Protein AF-A0AAV4BF34-F1 (afdb_monomer_lite)

Secondary structure (DSSP, 8-state):
-------------------HHHHHHHHHHHHHHHHHHHHHHHHHHHHHHHHHHHHHHHHHHHHHHHHHHHHHHT--TTSS----TT-SS-TTTSS---SBBTTT-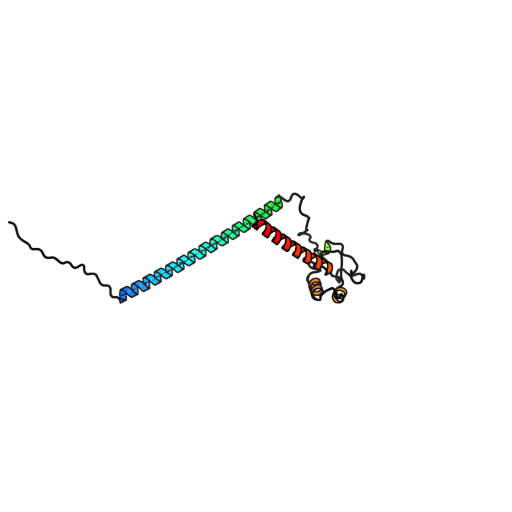-B--TTTEEE-SSSS-EEEHHHHHH-TTS-HHHHHHHHHHTTSTT----HHHHHHHHHHHHHHHHHHHHHHHHHTT-

Structure (mmCIF, N/CA/C/O backbone):
data_AF-A0AAV4BF34-F1
#
_entry.id   AF-A0AAV4BF34-F1
#
loop_
_atom_site.group_PDB
_atom_site.id
_atom_site.type_symbol
_atom_site.label_atom_id
_atom_site.label_alt_id
_atom_site.label_comp_id
_atom_site.label_asym_id
_atom_site.label_entity_id
_atom_site.label_seq_id
_atom_site.pdbx_PDB_ins_code
_atom_site.Cartn_x
_atom_site.Cartn_y
_atom_site.Cartn_z
_atom_site.occupancy
_atom_site.B_iso_or_equiv
_atom_site.auth_seq_id
_atom_site.auth_comp_id
_atom_site.auth_asym_id
_atom_site.auth_atom_id
_atom_site.pdbx_PDB_model_num
ATOM 1 N N . MET A 1 1 ? 48.142 18.855 -98.285 1.00 43.88 1 MET A N 1
ATOM 2 C CA . MET A 1 1 ? 48.743 18.228 -97.091 1.00 43.88 1 MET A CA 1
ATOM 3 C C . MET A 1 1 ? 47.613 17.621 -96.282 1.00 43.88 1 MET A C 1
ATOM 5 O O . MET A 1 1 ? 46.813 18.369 -95.745 1.00 43.88 1 MET A O 1
ATOM 9 N N . GLY A 1 2 ? 47.473 16.299 -96.291 1.00 42.91 2 GLY A N 1
ATOM 10 C CA . GLY A 1 2 ? 46.433 15.593 -95.542 1.00 42.91 2 GLY A CA 1
ATOM 11 C C . GLY A 1 2 ? 46.988 14.230 -95.175 1.00 42.91 2 GLY A C 1
ATOM 12 O O . GLY A 1 2 ? 47.035 13.346 -96.023 1.00 42.91 2 GLY A O 1
ATOM 13 N N . ASN A 1 3 ? 47.543 14.138 -93.969 1.00 43.41 3 ASN A N 1
ATOM 14 C CA . ASN A 1 3 ? 48.247 12.961 -93.483 1.00 43.41 3 ASN A CA 1
ATOM 15 C C . ASN A 1 3 ? 47.245 11.982 -92.857 1.00 43.41 3 ASN A C 1
ATOM 17 O O . ASN A 1 3 ? 46.348 12.402 -92.127 1.00 43.41 3 ASN A O 1
ATOM 21 N N . GLN A 1 4 ? 47.405 10.701 -93.174 1.00 47.62 4 GLN A N 1
ATOM 22 C CA . GLN A 1 4 ? 46.628 9.587 -92.637 1.00 47.62 4 GLN A CA 1
ATOM 23 C C . GLN A 1 4 ? 47.259 9.102 -91.325 1.00 47.62 4 GLN A C 1
ATOM 25 O O . GLN A 1 4 ? 48.469 8.901 -91.293 1.00 47.62 4 GLN A O 1
ATOM 30 N N . SER A 1 5 ? 46.432 8.843 -90.309 1.00 43.84 5 SER A N 1
ATOM 31 C CA . SER A 1 5 ? 46.721 7.947 -89.175 1.00 43.84 5 SER A CA 1
ATOM 32 C C . SER A 1 5 ? 45.362 7.445 -88.663 1.00 43.84 5 SER A C 1
ATOM 34 O O . SER A 1 5 ? 44.559 8.241 -88.191 1.00 43.84 5 SER A O 1
ATOM 36 N N . SER A 1 6 ? 44.922 6.244 -89.038 1.00 44.44 6 SER A N 1
ATOM 37 C CA . SER A 1 6 ? 45.184 4.965 -88.355 1.00 44.44 6 SER A CA 1
ATOM 38 C C . SER A 1 6 ? 44.542 4.888 -86.970 1.00 44.44 6 SER A C 1
ATOM 40 O O . SER A 1 6 ? 44.988 5.517 -86.017 1.00 44.44 6 SER A O 1
ATOM 42 N N . SER A 1 7 ? 43.476 4.096 -86.906 1.00 47.50 7 SER A N 1
ATOM 43 C CA . SER A 1 7 ? 42.792 3.636 -85.702 1.00 47.50 7 SER A CA 1
ATOM 44 C C . SER A 1 7 ? 43.622 2.577 -84.973 1.00 47.50 7 SER A C 1
ATOM 46 O O . SER A 1 7 ? 44.112 1.659 -85.624 1.00 47.50 7 SER A O 1
ATOM 48 N N . GLU A 1 8 ? 43.656 2.627 -83.641 1.00 50.81 8 GLU A N 1
ATOM 49 C CA . GLU A 1 8 ? 43.777 1.438 -82.789 1.00 50.81 8 GLU A CA 1
ATOM 50 C C . GLU A 1 8 ? 42.793 1.543 -81.607 1.00 50.81 8 GLU A C 1
ATOM 52 O O . GLU A 1 8 ? 42.600 2.639 -81.072 1.00 50.81 8 GLU A O 1
ATOM 57 N N . PRO A 1 9 ? 42.138 0.433 -81.218 1.00 56.12 9 PRO A N 1
ATOM 58 C CA . PRO A 1 9 ? 41.310 0.330 -80.026 1.00 56.12 9 PRO A CA 1
ATOM 59 C C . PRO A 1 9 ? 42.087 -0.328 -78.873 1.00 56.12 9 PRO A C 1
ATOM 61 O O . PRO A 1 9 ? 42.881 -1.236 -79.099 1.00 56.12 9 PRO A O 1
ATOM 64 N N . GLY A 1 10 ? 41.769 0.039 -77.632 1.00 48.50 10 GLY A N 1
ATOM 65 C CA . GLY A 1 10 ? 42.074 -0.802 -76.472 1.00 48.50 10 GLY A CA 1
ATOM 66 C C . GLY A 1 10 ? 42.832 -0.097 -75.360 1.00 48.50 10 GLY A C 1
ATOM 67 O O . GLY A 1 10 ? 44.031 -0.289 -75.202 1.00 48.50 10 GLY A O 1
ATOM 68 N N . GLU A 1 11 ? 42.101 0.625 -74.518 1.00 47.16 11 GLU A N 1
ATOM 69 C CA . GLU A 1 11 ? 42.473 0.731 -73.110 1.00 47.16 11 GLU A CA 1
ATOM 70 C C . GLU A 1 11 ? 41.457 -0.106 -72.335 1.00 47.16 11 GLU A C 1
ATOM 72 O O . GLU A 1 11 ? 40.326 0.307 -72.083 1.00 47.16 11 GLU A O 1
ATOM 77 N N . GLU A 1 12 ? 41.840 -1.351 -72.050 1.00 48.75 12 GLU A N 1
ATOM 78 C CA . GLU A 1 12 ? 41.162 -2.154 -71.044 1.00 48.75 12 GLU A CA 1
ATOM 79 C C . GLU A 1 12 ? 41.301 -1.426 -69.705 1.00 48.75 12 GLU A C 1
ATOM 81 O O . GLU A 1 12 ? 42.408 -1.251 -69.188 1.00 48.75 12 GLU A O 1
ATOM 86 N N . GLU A 1 13 ? 40.174 -0.991 -69.140 1.00 49.28 13 GLU A N 1
ATOM 87 C CA . GLU A 1 13 ? 40.094 -0.573 -67.748 1.00 49.28 13 GLU A CA 1
ATOM 88 C C . GLU A 1 13 ? 40.573 -1.737 -66.873 1.00 49.28 13 GLU A C 1
ATOM 90 O O . GLU A 1 13 ? 39.853 -2.705 -66.615 1.00 49.28 13 GLU A O 1
ATOM 95 N N . GLY A 1 14 ? 41.831 -1.659 -66.439 1.00 47.62 14 GLY A N 1
ATOM 96 C CA . GLY A 1 14 ? 42.427 -2.596 -65.504 1.00 47.62 14 GLY A CA 1
ATOM 97 C C . GLY A 1 14 ? 41.675 -2.533 -64.183 1.00 47.62 14 GLY A C 1
ATOM 98 O O . GLY A 1 14 ? 41.993 -1.727 -63.309 1.00 47.62 14 GLY A O 1
ATOM 99 N N . ALA A 1 15 ? 40.672 -3.393 -64.020 1.00 56.44 15 ALA A N 1
ATOM 100 C CA . ALA A 1 15 ? 40.061 -3.639 -62.730 1.00 56.44 15 ALA A CA 1
ATOM 101 C C . ALA A 1 15 ? 41.177 -4.106 -61.788 1.00 56.44 15 ALA A C 1
ATOM 103 O O . ALA A 1 15 ? 41.683 -5.221 -61.909 1.00 56.44 15 ALA A O 1
ATOM 104 N N . THR A 1 16 ? 41.602 -3.245 -60.864 1.00 62.22 16 THR A N 1
ATOM 105 C CA . THR A 1 16 ? 42.564 -3.601 -59.820 1.00 62.22 16 THR A CA 1
ATOM 106 C C . THR A 1 16 ? 41.906 -4.643 -58.920 1.00 62.22 16 THR A C 1
ATOM 108 O O . THR A 1 16 ? 41.202 -4.315 -57.962 1.00 62.22 16 THR A O 1
ATOM 111 N N . ILE A 1 17 ? 42.078 -5.922 -59.258 1.00 72.44 17 ILE A N 1
ATOM 112 C CA . ILE A 1 17 ? 41.516 -7.042 -58.506 1.00 72.44 17 ILE A CA 1
ATOM 113 C C . ILE A 1 17 ? 42.239 -7.080 -57.159 1.00 72.44 17 ILE A C 1
ATOM 115 O O . ILE A 1 17 ? 43.364 -7.569 -57.042 1.00 72.44 17 ILE A O 1
ATOM 119 N N . MET A 1 18 ? 41.597 -6.537 -56.123 1.00 76.81 18 MET A N 1
ATOM 120 C CA . MET A 1 18 ? 42.125 -6.622 -54.767 1.00 76.81 18 MET A CA 1
ATOM 121 C C . MET A 1 18 ? 42.278 -8.097 -54.368 1.00 76.81 18 MET A C 1
ATOM 123 O O . MET A 1 18 ? 41.363 -8.899 -54.590 1.00 76.81 18 MET A O 1
ATOM 127 N N . PRO A 1 19 ? 43.399 -8.483 -53.734 1.00 85.12 19 PRO A N 1
ATOM 128 C CA . PRO A 1 19 ? 43.588 -9.858 -53.314 1.00 85.12 19 PRO A CA 1
ATOM 129 C C . PRO A 1 19 ? 42.522 -10.228 -52.277 1.00 85.12 19 PRO A C 1
ATOM 131 O O . PRO A 1 19 ? 42.173 -9.438 -51.394 1.00 85.12 19 PRO A O 1
ATOM 134 N N . LYS A 1 20 ? 42.010 -11.460 -52.367 1.00 85.31 20 LYS A N 1
ATOM 135 C CA . LYS A 1 20 ? 40.922 -11.976 -51.512 1.00 85.31 20 LYS A CA 1
ATOM 136 C C . LYS A 1 20 ? 41.206 -11.797 -50.012 1.00 85.31 20 LYS A C 1
ATOM 138 O O . LYS A 1 20 ? 40.281 -11.579 -49.234 1.00 85.31 20 LYS A O 1
ATOM 143 N N . SER A 1 21 ? 42.479 -11.830 -49.615 1.00 84.62 21 SER A N 1
ATOM 144 C CA . SER A 1 21 ? 42.933 -11.578 -48.243 1.00 84.62 21 SER A CA 1
ATOM 145 C C . SER A 1 21 ? 42.701 -10.133 -47.786 1.00 84.62 21 SER A C 1
ATOM 147 O O . SER A 1 21 ? 42.277 -9.916 -46.652 1.00 84.62 21 SER A O 1
ATOM 149 N N . THR A 1 22 ? 42.913 -9.143 -48.655 1.00 86.88 22 THR A N 1
ATOM 150 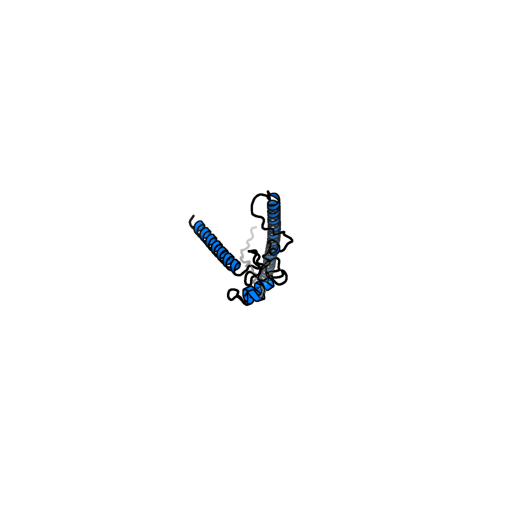C CA . THR A 1 22 ? 42.632 -7.728 -48.370 1.00 86.88 22 THR A CA 1
ATOM 151 C C . THR A 1 22 ? 41.131 -7.473 -48.291 1.00 86.88 22 THR A C 1
ATOM 153 O O . THR A 1 22 ? 40.674 -6.807 -47.365 1.00 86.88 22 THR A O 1
ATOM 156 N N . ILE A 1 23 ? 40.342 -8.091 -49.177 1.00 84.88 23 ILE A N 1
ATOM 157 C CA . ILE A 1 23 ? 38.872 -8.012 -49.132 1.00 84.88 23 ILE A CA 1
ATOM 158 C C . ILE A 1 23 ? 38.334 -8.603 -47.819 1.00 84.88 23 ILE A C 1
ATOM 160 O O . ILE A 1 23 ? 37.467 -8.010 -47.177 1.00 84.88 23 ILE A O 1
ATOM 164 N N . ALA A 1 24 ? 38.865 -9.750 -47.383 1.00 85.44 24 ALA A N 1
ATOM 165 C CA . ALA A 1 24 ? 38.478 -10.369 -46.117 1.00 85.44 24 ALA A CA 1
ATOM 166 C C . ALA A 1 24 ? 38.815 -9.476 -44.910 1.00 85.44 24 ALA A C 1
ATOM 168 O O . ALA A 1 24 ? 37.967 -9.288 -44.038 1.00 85.44 24 ALA A O 1
ATOM 169 N N . LYS A 1 25 ? 40.010 -8.868 -44.882 1.00 86.56 25 LYS A N 1
ATOM 170 C CA . LYS A 1 25 ? 40.416 -7.932 -43.819 1.00 86.56 25 LYS A CA 1
ATOM 171 C C . LYS A 1 25 ? 39.506 -6.704 -43.751 1.00 86.56 25 LYS A C 1
ATOM 173 O O . LYS A 1 25 ? 39.066 -6.348 -42.661 1.00 86.56 25 LYS A O 1
ATOM 178 N N . LEU A 1 26 ? 39.171 -6.108 -44.897 1.00 84.88 26 LEU A N 1
ATOM 179 C CA . LEU A 1 26 ? 38.254 -4.966 -44.958 1.00 84.88 26 LEU A CA 1
ATOM 180 C C . LEU A 1 26 ? 36.875 -5.328 -44.399 1.00 84.88 26 LEU A C 1
ATOM 182 O O . LEU A 1 26 ? 36.365 -4.609 -43.549 1.00 84.88 26 LEU A O 1
ATOM 186 N N . ARG A 1 27 ? 36.312 -6.484 -44.774 1.00 86.38 27 ARG A N 1
ATOM 187 C CA . ARG A 1 27 ? 35.018 -6.949 -44.237 1.00 86.38 27 ARG A CA 1
ATOM 188 C C . ARG A 1 27 ? 35.032 -7.117 -42.718 1.00 86.38 27 ARG A C 1
ATOM 190 O O . ARG A 1 27 ? 34.070 -6.734 -42.059 1.00 86.38 27 ARG A O 1
ATOM 197 N N . VAL A 1 28 ? 36.111 -7.672 -42.163 1.00 86.19 28 VAL A N 1
ATOM 198 C CA . VAL A 1 28 ? 36.268 -7.835 -40.708 1.00 86.19 28 VAL A CA 1
ATOM 199 C C . VAL A 1 28 ? 36.345 -6.474 -40.016 1.00 86.19 28 VAL A C 1
ATOM 201 O O . VAL A 1 28 ? 35.650 -6.263 -39.024 1.00 86.19 28 VAL A O 1
ATOM 204 N N . MET A 1 29 ? 37.124 -5.533 -40.558 1.00 83.38 29 MET A N 1
ATOM 205 C CA . MET A 1 29 ? 37.222 -4.176 -40.013 1.00 83.38 29 MET A CA 1
ATOM 206 C C . MET A 1 29 ? 35.885 -3.435 -40.078 1.00 83.38 29 MET A C 1
ATOM 208 O O . MET A 1 29 ? 35.471 -2.861 -39.077 1.00 83.38 29 MET A O 1
ATOM 212 N N . THR A 1 30 ? 35.176 -3.497 -41.209 1.00 86.31 30 THR A N 1
ATOM 213 C CA . THR A 1 30 ? 33.854 -2.872 -41.364 1.00 86.31 30 THR A CA 1
ATOM 214 C C . THR A 1 30 ? 32.818 -3.492 -40.431 1.00 86.31 30 THR A C 1
ATOM 216 O O . THR A 1 30 ? 32.006 -2.772 -39.858 1.00 86.31 30 THR A O 1
ATOM 219 N N . LYS A 1 31 ? 32.847 -4.815 -40.225 1.00 85.69 31 LYS A N 1
ATOM 220 C CA . LYS A 1 31 ? 31.960 -5.470 -39.256 1.00 85.69 31 LYS A CA 1
ATOM 221 C C . LYS A 1 31 ? 32.278 -5.030 -37.827 1.00 85.69 31 LYS A C 1
ATOM 223 O O . LYS A 1 31 ? 31.367 -4.732 -37.068 1.00 85.69 31 LYS A O 1
ATOM 228 N N . PHE A 1 32 ? 33.557 -4.943 -37.468 1.00 86.19 32 PHE A N 1
ATOM 229 C CA . PHE A 1 32 ? 33.964 -4.502 -36.136 1.00 86.19 32 PHE A CA 1
ATOM 230 C C . PHE A 1 32 ? 33.558 -3.048 -35.854 1.00 86.19 32 PHE A C 1
ATOM 232 O O . PHE A 1 32 ? 33.055 -2.754 -34.769 1.00 86.19 32 PHE A O 1
ATOM 239 N N . THR A 1 33 ? 33.727 -2.143 -36.824 1.00 87.81 33 THR A N 1
ATOM 240 C CA . THR A 1 33 ? 33.300 -0.742 -36.679 1.00 87.81 33 THR A CA 1
ATOM 241 C C . THR A 1 33 ? 31.781 -0.612 -36.638 1.00 87.81 33 THR A C 1
ATOM 243 O O . THR A 1 33 ? 31.263 0.160 -35.833 1.00 87.81 33 THR A O 1
ATOM 246 N N . HIS A 1 34 ? 31.061 -1.404 -37.434 1.00 91.94 34 HIS A N 1
ATOM 247 C CA . HIS A 1 34 ? 29.604 -1.485 -37.390 1.00 91.94 34 HIS A CA 1
ATOM 248 C C . HIS A 1 34 ? 29.091 -1.982 -36.029 1.00 91.94 34 HIS A C 1
ATOM 250 O O . HIS A 1 34 ? 28.267 -1.315 -35.410 1.00 91.94 34 HIS A O 1
ATOM 256 N N . ASP A 1 35 ? 29.626 -3.093 -35.516 1.00 90.88 35 ASP A N 1
ATOM 257 C CA . ASP A 1 35 ? 29.237 -3.660 -34.217 1.00 90.88 35 ASP A CA 1
ATOM 258 C C . ASP A 1 35 ? 29.626 -2.745 -33.046 1.00 90.88 35 ASP A C 1
ATOM 260 O O . ASP A 1 35 ? 28.977 -2.736 -31.999 1.00 90.88 35 ASP A O 1
ATOM 264 N N . HIS A 1 36 ? 30.713 -1.980 -33.169 1.00 93.06 36 HIS A N 1
ATOM 265 C CA . HIS A 1 36 ? 31.036 -0.949 -32.186 1.00 93.06 36 HIS A CA 1
ATOM 266 C C . HIS A 1 36 ? 29.999 0.178 -32.202 1.00 93.06 36 HIS A C 1
ATOM 268 O O . HIS A 1 36 ? 29.519 0.551 -31.135 1.00 93.06 36 HIS A O 1
ATOM 274 N N . ARG A 1 37 ? 29.617 0.663 -33.389 1.00 92.94 37 ARG A N 1
ATOM 275 C CA . ARG A 1 37 ? 28.606 1.714 -33.538 1.00 92.94 37 ARG A CA 1
ATOM 276 C C . ARG A 1 37 ? 27.255 1.285 -32.966 1.00 92.94 37 ARG A C 1
ATOM 278 O O . ARG A 1 37 ? 26.729 1.997 -32.126 1.00 92.94 37 ARG A O 1
ATOM 285 N N . LEU A 1 38 ? 26.775 0.085 -33.304 1.00 94.44 38 LEU A N 1
ATOM 286 C CA . LEU A 1 38 ? 25.516 -0.442 -32.762 1.00 94.44 38 LEU A CA 1
ATOM 287 C C . LEU A 1 38 ? 25.501 -0.471 -31.231 1.00 94.44 38 LEU A C 1
ATOM 289 O O . LEU A 1 38 ? 24.548 -0.017 -30.617 1.00 94.44 38 LEU A O 1
ATOM 293 N N . ARG A 1 39 ? 26.584 -0.932 -30.597 1.00 94.06 39 ARG A N 1
ATOM 294 C CA . ARG A 1 39 ? 26.674 -0.957 -29.127 1.00 94.06 39 ARG A CA 1
ATOM 295 C C . ARG A 1 39 ? 26.693 0.436 -28.499 1.00 94.06 39 ARG A C 1
ATOM 297 O O . ARG A 1 39 ? 26.280 0.594 -27.352 1.00 94.06 39 ARG A O 1
ATOM 304 N N . VAL A 1 40 ? 27.229 1.431 -29.205 1.00 95.12 40 VAL A N 1
ATOM 305 C CA . VAL A 1 40 ? 27.197 2.830 -28.761 1.00 95.12 40 VAL A CA 1
ATOM 306 C C . VAL A 1 40 ? 25.782 3.390 -28.897 1.00 95.12 40 VAL A C 1
ATOM 308 O O . VAL A 1 40 ? 25.313 4.022 -27.952 1.00 95.12 40 VAL A O 1
ATOM 311 N N . ASP A 1 41 ? 25.099 3.095 -30.003 1.00 95.50 41 ASP A N 1
ATOM 312 C CA . ASP A 1 41 ? 23.718 3.514 -30.259 1.00 95.50 41 ASP A CA 1
ATOM 313 C C . ASP A 1 41 ? 22.755 2.889 -29.231 1.00 95.50 41 ASP A C 1
ATOM 315 O O . ASP A 1 41 ? 22.054 3.615 -28.531 1.00 95.50 41 ASP A O 1
ATOM 319 N N . GLU A 1 42 ? 22.825 1.572 -29.007 1.00 96.25 42 GLU A N 1
ATOM 320 C CA . GLU A 1 42 ? 22.05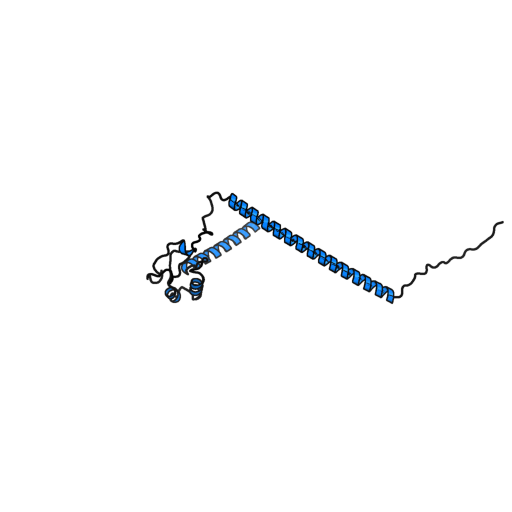0 0.863 -27.972 1.00 96.25 42 GLU A CA 1
ATOM 321 C C . GLU A 1 42 ? 22.284 1.458 -26.573 1.00 96.25 42 GLU A C 1
ATOM 323 O O . GLU A 1 42 ? 21.360 1.633 -25.776 1.00 96.25 42 GLU A O 1
ATOM 328 N N . ARG A 1 43 ? 23.536 1.806 -26.248 1.00 96.69 43 ARG A N 1
ATOM 329 C CA . ARG A 1 43 ? 23.861 2.448 -24.969 1.00 96.69 43 ARG A CA 1
ATOM 330 C C . ARG A 1 43 ? 23.263 3.856 -24.879 1.00 96.69 43 ARG A C 1
ATOM 332 O O . ARG A 1 43 ? 22.821 4.244 -23.797 1.00 96.69 43 ARG A O 1
ATOM 339 N N . ALA A 1 44 ? 23.260 4.617 -25.971 1.00 96.81 44 ALA A N 1
ATOM 340 C CA . ALA A 1 44 ? 22.650 5.941 -26.021 1.00 96.81 44 ALA A CA 1
ATOM 341 C C . ALA A 1 44 ? 21.126 5.861 -25.830 1.00 96.81 44 ALA A C 1
ATOM 343 O O . ALA A 1 44 ? 20.583 6.606 -25.012 1.00 96.81 44 ALA A O 1
ATOM 344 N N . GLU A 1 45 ? 20.465 4.902 -26.482 1.00 97.31 45 GLU A N 1
ATOM 345 C CA . GLU A 1 45 ? 19.031 4.630 -26.316 1.00 97.31 45 GLU A CA 1
ATOM 346 C C . GLU A 1 45 ? 18.685 4.268 -24.865 1.00 97.31 45 GLU A C 1
ATOM 348 O O . GLU A 1 45 ? 17.746 4.819 -24.286 1.00 97.31 45 GLU A O 1
ATOM 353 N N . LEU A 1 46 ? 19.485 3.409 -24.223 1.00 97.25 46 LEU A N 1
ATOM 354 C CA . LEU A 1 46 ? 19.290 3.059 -22.813 1.00 97.25 46 LEU A CA 1
ATOM 355 C C . LEU A 1 46 ? 19.431 4.273 -21.888 1.00 97.25 46 LEU A C 1
ATOM 357 O O . LEU A 1 46 ? 18.641 4.435 -20.954 1.00 97.25 46 LEU A O 1
ATOM 361 N N . TYR A 1 47 ? 20.416 5.142 -22.125 1.00 96.69 47 TYR A N 1
ATOM 362 C CA . TYR A 1 47 ? 20.562 6.362 -21.329 1.00 96.69 47 TYR A CA 1
ATOM 363 C C . TYR A 1 47 ? 19.400 7.331 -21.534 1.00 96.69 47 TYR A C 1
ATOM 365 O O . TYR A 1 47 ? 18.944 7.933 -20.556 1.00 96.69 47 TYR A O 1
ATOM 373 N N . GLN A 1 48 ? 18.891 7.444 -22.760 1.00 98.06 48 GLN A N 1
ATOM 374 C CA . GLN A 1 48 ? 17.708 8.242 -23.053 1.00 98.06 48 GLN A CA 1
ATOM 375 C C . GLN A 1 48 ? 16.474 7.695 -22.319 1.00 98.06 48 GLN A C 1
ATOM 377 O O . GLN A 1 48 ? 15.812 8.444 -21.601 1.00 98.06 48 GLN A O 1
ATOM 382 N N . ALA A 1 49 ? 16.237 6.382 -22.374 1.00 96.94 49 ALA A N 1
ATOM 383 C CA . ALA A 1 49 ? 15.137 5.738 -21.657 1.00 96.94 49 ALA A CA 1
ATOM 384 C C . ALA A 1 49 ? 15.228 5.946 -20.132 1.00 96.94 49 ALA A C 1
ATOM 386 O O . ALA A 1 49 ? 14.229 6.218 -19.464 1.00 96.94 49 ALA A O 1
ATOM 387 N N . ILE A 1 50 ? 16.432 5.879 -19.553 1.00 97.88 50 ILE A N 1
ATOM 388 C CA . ILE A 1 50 ? 16.642 6.159 -18.122 1.00 97.88 50 ILE A CA 1
ATOM 389 C C . ILE A 1 50 ? 16.323 7.624 -17.788 1.00 97.88 50 ILE A C 1
ATOM 391 O O . ILE A 1 50 ? 15.749 7.895 -16.728 1.00 97.88 50 ILE A O 1
ATOM 395 N N . ALA A 1 51 ? 16.704 8.570 -18.649 1.00 97.81 51 ALA A N 1
ATOM 396 C CA . ALA A 1 51 ? 16.399 9.985 -18.454 1.00 97.81 51 ALA A CA 1
ATOM 397 C C . ALA A 1 51 ? 14.882 10.237 -18.486 1.00 97.81 51 ALA A C 1
ATOM 399 O O . ALA A 1 51 ? 14.357 10.900 -17.589 1.00 97.81 51 ALA A O 1
ATOM 400 N N . GLU A 1 52 ? 14.174 9.630 -19.438 1.00 98.00 52 GLU A N 1
ATOM 401 C CA . GLU A 1 52 ? 12.713 9.701 -19.540 1.00 98.00 52 GLU A CA 1
ATOM 402 C C . GLU A 1 52 ? 12.016 9.094 -18.317 1.00 98.00 52 GLU A C 1
ATOM 404 O O . GLU A 1 52 ? 11.120 9.712 -17.745 1.00 98.00 52 GLU A O 1
ATOM 409 N N . LEU A 1 53 ? 12.455 7.925 -17.839 1.00 97.69 53 LEU A N 1
ATOM 410 C CA . LEU A 1 53 ? 11.887 7.305 -16.636 1.00 97.69 53 LEU A CA 1
ATOM 411 C C . LEU A 1 53 ? 12.090 8.162 -15.382 1.00 97.69 53 LEU A C 1
ATOM 413 O O . LEU A 1 53 ? 11.195 8.249 -14.537 1.00 97.69 53 LEU A O 1
ATOM 417 N N . LYS A 1 54 ? 13.253 8.811 -15.246 1.00 97.56 54 LYS A N 1
ATOM 418 C CA . LYS A 1 54 ? 13.512 9.739 -14.135 1.00 97.56 54 LYS A CA 1
ATOM 419 C C . LYS A 1 54 ? 12.585 10.949 -14.188 1.00 97.56 54 LYS A C 1
ATOM 421 O O . LYS A 1 54 ? 12.069 11.349 -13.145 1.00 97.56 54 LYS A O 1
ATOM 426 N N . GLU A 1 55 ? 12.361 11.493 -15.379 1.00 98.06 55 GLU A N 1
ATOM 427 C CA . GLU A 1 55 ? 11.456 12.620 -15.593 1.00 98.06 55 GLU A CA 1
ATOM 428 C C . GLU A 1 55 ? 9.993 12.229 -15.340 1.00 98.06 55 GLU A C 1
ATOM 430 O O . GLU A 1 55 ? 9.289 12.926 -14.615 1.00 98.06 55 GLU A O 1
ATOM 435 N N . ASN A 1 56 ? 9.552 11.064 -15.820 1.00 97.19 56 ASN A N 1
ATOM 436 C CA . ASN A 1 56 ? 8.213 10.539 -15.540 1.00 97.19 56 ASN A CA 1
ATOM 437 C C . ASN A 1 56 ? 7.987 10.330 -14.039 1.00 97.19 56 ASN A C 1
ATOM 439 O O . ASN A 1 56 ? 6.941 10.701 -13.510 1.00 97.19 56 ASN A O 1
ATOM 443 N N . ARG A 1 57 ? 8.985 9.791 -13.325 1.00 97.56 57 ARG A N 1
ATOM 444 C CA . ARG A 1 57 ? 8.926 9.658 -11.863 1.00 97.56 57 ARG A CA 1
ATOM 445 C C . ARG A 1 57 ? 8.806 11.018 -11.175 1.00 97.56 57 ARG A C 1
ATOM 447 O O . ARG A 1 57 ? 8.064 11.129 -10.203 1.00 97.56 57 ARG A O 1
ATOM 454 N N . ARG A 1 58 ? 9.536 12.033 -11.654 1.00 97.19 58 ARG A N 1
ATOM 455 C CA . ARG A 1 58 ? 9.459 13.402 -11.123 1.00 97.19 58 ARG A CA 1
ATOM 456 C C . ARG A 1 58 ? 8.053 13.975 -11.308 1.00 97.19 58 ARG A C 1
ATOM 458 O O . ARG A 1 58 ? 7.463 14.407 -10.326 1.00 97.19 58 ARG A O 1
ATOM 465 N N . ARG A 1 59 ? 7.492 13.880 -12.518 1.00 96.50 59 ARG A N 1
ATOM 466 C CA . ARG A 1 59 ? 6.127 14.342 -12.829 1.00 96.50 59 ARG A CA 1
ATOM 467 C C . ARG A 1 59 ? 5.070 13.657 -11.973 1.00 96.50 59 ARG A C 1
ATOM 469 O O . ARG A 1 59 ? 4.282 14.337 -11.339 1.00 96.50 59 ARG A O 1
ATOM 476 N N . LEU A 1 60 ? 5.122 12.329 -11.862 1.00 94.69 60 LEU A N 1
ATOM 477 C CA . LEU A 1 60 ? 4.206 11.577 -10.998 1.00 94.69 60 LEU A CA 1
ATOM 478 C C . LEU A 1 60 ? 4.295 12.015 -9.531 1.00 94.69 60 LEU A C 1
ATOM 480 O O . LEU A 1 60 ? 3.279 12.058 -8.845 1.00 94.69 60 LEU A O 1
ATOM 484 N N . SER A 1 61 ? 5.496 12.333 -9.039 1.00 95.88 61 SER A N 1
ATOM 485 C CA . SER A 1 61 ? 5.657 12.864 -7.682 1.00 95.88 61 SER A CA 1
ATOM 486 C C . SER A 1 61 ? 4.986 14.228 -7.535 1.00 95.88 61 SER A C 1
ATOM 488 O O . SER A 1 61 ? 4.276 14.450 -6.559 1.00 95.88 61 SER A O 1
ATOM 490 N N . GLU A 1 62 ? 5.184 15.118 -8.506 1.00 95.88 62 GLU A N 1
ATOM 491 C CA . GLU A 1 62 ? 4.587 16.457 -8.521 1.00 95.88 62 GLU A CA 1
ATOM 492 C C . GLU A 1 62 ? 3.059 16.394 -8.620 1.00 95.88 62 GLU A C 1
ATOM 494 O O . GLU A 1 62 ? 2.376 17.079 -7.862 1.00 95.88 62 GLU A O 1
ATOM 499 N N . ASP A 1 63 ? 2.520 15.514 -9.466 1.00 93.06 63 ASP A N 1
ATOM 500 C CA . ASP A 1 63 ? 1.080 15.283 -9.605 1.00 93.06 63 ASP A CA 1
ATOM 501 C C . ASP A 1 63 ? 0.470 14.748 -8.303 1.00 93.06 63 ASP A C 1
ATOM 503 O O . ASP A 1 63 ? -0.567 15.237 -7.852 1.00 93.06 63 ASP A O 1
ATOM 507 N N . LEU A 1 64 ? 1.127 13.781 -7.652 1.00 90.44 64 LEU A N 1
ATOM 508 C CA . LEU A 1 64 ? 0.676 13.248 -6.364 1.00 90.44 64 LEU A CA 1
ATOM 509 C C . LEU A 1 64 ? 0.701 14.313 -5.265 1.00 90.44 64 LEU A C 1
ATOM 511 O O . LEU A 1 64 ? -0.199 14.349 -4.423 1.00 90.44 64 LEU A O 1
ATOM 515 N N . ASP A 1 65 ? 1.722 15.166 -5.235 1.00 90.75 65 ASP A N 1
ATOM 516 C CA . ASP A 1 65 ? 1.816 16.232 -4.240 1.00 90.75 65 ASP A CA 1
ATOM 517 C C . ASP A 1 65 ? 0.808 17.357 -4.518 1.00 90.75 65 ASP A C 1
ATOM 519 O O . ASP A 1 65 ? 0.188 17.863 -3.577 1.00 90.75 65 ASP A O 1
ATOM 523 N N . ALA A 1 66 ? 0.538 17.669 -5.788 1.00 90.75 66 ALA A N 1
ATOM 524 C CA . ALA A 1 66 ? -0.541 18.566 -6.192 1.00 90.75 66 ALA A CA 1
ATOM 525 C C . ALA A 1 66 ? -1.922 18.000 -5.822 1.00 90.75 66 ALA A C 1
ATOM 527 O O . ALA A 1 66 ? -2.757 18.727 -5.281 1.00 90.75 66 ALA A O 1
ATOM 528 N N . GLU A 1 67 ? -2.162 16.701 -6.027 1.00 84.44 67 GLU A N 1
ATOM 529 C CA . GLU A 1 67 ? -3.410 16.039 -5.634 1.00 84.44 67 GLU A CA 1
ATOM 530 C C . GLU A 1 67 ? -3.589 16.042 -4.108 1.00 84.44 67 GLU A C 1
ATOM 532 O O . GLU A 1 67 ? -4.679 16.332 -3.608 1.00 84.44 67 GLU A O 1
ATOM 537 N N . LYS A 1 68 ? -2.523 15.775 -3.339 1.00 83.81 68 LYS A N 1
ATOM 538 C CA . LYS A 1 68 ? -2.553 15.897 -1.872 1.00 83.81 68 LYS A CA 1
ATOM 539 C C . LYS A 1 68 ? -2.858 17.329 -1.439 1.00 83.81 68 LYS A C 1
ATOM 541 O O . LYS A 1 68 ? -3.692 17.515 -0.556 1.00 83.81 68 LYS A O 1
ATOM 546 N N . ALA A 1 69 ? -2.217 18.326 -2.047 1.00 82.88 69 ALA A N 1
ATOM 547 C CA . ALA A 1 69 ? -2.455 19.734 -1.739 1.0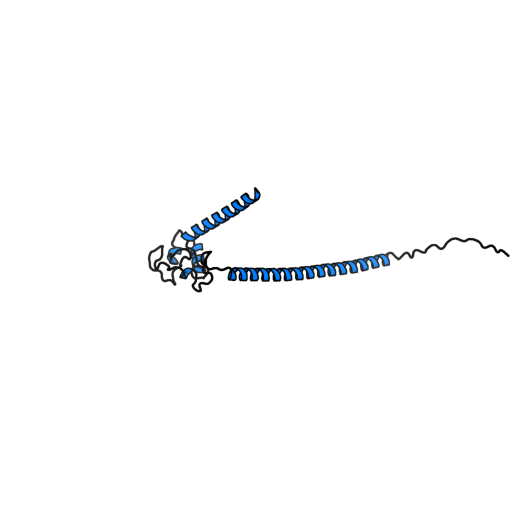0 82.88 69 ALA A CA 1
ATOM 548 C C . ALA A 1 69 ? -3.898 20.148 -2.076 1.00 82.88 69 ALA A C 1
ATOM 550 O O . ALA A 1 69 ? -4.561 20.789 -1.259 1.00 82.88 69 ALA A O 1
ATOM 551 N N . ALA A 1 70 ? -4.423 19.706 -3.221 1.00 82.56 70 ALA A N 1
ATOM 552 C CA . ALA A 1 70 ? -5.811 19.919 -3.612 1.00 82.56 70 ALA A CA 1
ATOM 553 C C . ALA A 1 70 ? -6.784 19.253 -2.630 1.00 82.56 70 ALA A C 1
ATOM 555 O O . ALA A 1 70 ? -7.729 19.903 -2.195 1.00 82.56 70 ALA A O 1
ATOM 556 N N . LYS A 1 71 ? -6.515 18.012 -2.199 1.00 76.25 71 LYS A N 1
ATOM 557 C CA . LYS A 1 71 ? -7.303 17.317 -1.165 1.00 76.25 71 LYS A CA 1
ATOM 558 C C . LYS A 1 71 ? -7.258 18.023 0.187 1.00 76.25 71 LYS A C 1
ATOM 560 O O . LYS A 1 71 ? -8.255 18.022 0.901 1.00 76.25 71 LYS A O 1
ATOM 565 N N . LEU A 1 72 ? -6.121 18.608 0.565 1.00 71.12 72 LEU A N 1
ATOM 566 C CA . LEU A 1 72 ? -6.016 19.405 1.790 1.00 71.12 72 LEU A CA 1
ATOM 567 C C . LEU A 1 72 ? -6.820 20.704 1.680 1.00 71.12 72 LEU A C 1
ATOM 569 O O . LEU A 1 72 ? -7.477 21.082 2.645 1.00 71.12 72 LEU A O 1
ATOM 573 N N . ASN A 1 73 ? -6.822 21.343 0.510 1.00 67.06 73 ASN A N 1
ATOM 574 C CA . ASN A 1 73 ? -7.564 22.579 0.268 1.00 67.06 73 ASN A CA 1
ATOM 575 C C . ASN A 1 73 ? -9.079 22.349 0.084 1.00 67.06 73 ASN A C 1
ATOM 577 O O . ASN A 1 73 ? -9.885 23.195 0.454 1.00 67.06 73 ASN A O 1
ATOM 581 N N . SER A 1 74 ? -9.484 21.192 -0.450 1.00 60.47 74 SER A N 1
ATOM 582 C CA . SER A 1 74 ? -10.887 20.808 -0.652 1.00 60.47 74 SER A CA 1
ATOM 583 C C . SER A 1 74 ? -11.515 20.121 0.563 1.00 60.47 74 SER A C 1
ATOM 585 O O . SER A 1 74 ? -12.670 19.704 0.492 1.00 60.47 74 SER A O 1
ATOM 587 N N . ARG A 1 75 ? -10.782 19.968 1.675 1.00 53.09 75 ARG A N 1
ATOM 588 C CA . ARG A 1 75 ? -11.340 19.516 2.956 1.00 53.09 75 ARG A CA 1
ATOM 589 C C . ARG A 1 75 ? -12.198 20.628 3.567 1.00 53.09 75 ARG A C 1
ATOM 591 O O . ARG A 1 75 ? -11.843 21.228 4.578 1.00 53.09 75 ARG A O 1
ATOM 598 N N . SER A 1 76 ? -13.370 20.866 2.984 1.00 47.31 76 SER A N 1
ATOM 599 C CA . SER A 1 76 ? -14.504 21.329 3.774 1.00 47.31 76 SER A CA 1
ATOM 600 C C . SER A 1 76 ? -14.846 20.226 4.779 1.00 47.31 76 SER A C 1
ATOM 602 O O . SER A 1 76 ? -14.948 19.050 4.429 1.00 47.31 76 SER A O 1
ATOM 604 N N . ILE A 1 77 ? -14.961 20.607 6.048 1.00 51.03 77 ILE A N 1
ATOM 605 C CA . ILE A 1 77 ? -15.281 19.758 7.203 1.00 51.03 77 ILE A CA 1
ATOM 606 C C . ILE A 1 77 ? -16.721 19.232 7.075 1.00 51.03 77 ILE A C 1
ATOM 608 O O . ILE A 1 77 ? -17.611 19.695 7.781 1.00 51.03 77 ILE A O 1
ATOM 612 N N . SER A 1 78 ? -17.008 18.320 6.144 1.00 50.62 78 SER A N 1
ATOM 613 C CA . SER A 1 78 ? -18.386 17.825 6.025 1.00 50.62 78 SER A CA 1
ATOM 614 C C . SER A 1 78 ? -18.603 16.425 5.478 1.00 50.62 78 SER A C 1
ATOM 616 O O . SER A 1 78 ? -19.697 15.931 5.695 1.00 50.62 78 SER A O 1
ATOM 618 N N . ASP A 1 79 ? -17.644 15.733 4.860 1.00 51.97 79 ASP A N 1
ATOM 619 C CA . ASP A 1 79 ? -17.951 14.389 4.360 1.00 51.97 79 ASP A CA 1
ATOM 620 C C . ASP A 1 79 ? -16.767 13.426 4.383 1.00 51.97 79 ASP A C 1
ATOM 622 O O . ASP A 1 79 ? -15.630 13.770 4.070 1.00 51.97 79 ASP A O 1
ATOM 626 N N . VAL A 1 80 ? -17.103 12.182 4.721 1.00 46.19 80 VAL A N 1
ATOM 627 C CA . VAL A 1 80 ? -16.258 11.015 5.003 1.00 46.19 80 VAL A CA 1
ATOM 628 C C . VAL A 1 80 ? -15.703 10.978 6.429 1.00 46.19 80 VAL A C 1
ATOM 630 O O . VAL A 1 80 ? -14.729 11.631 6.797 1.00 46.19 80 VAL A O 1
ATOM 633 N N . GLY A 1 81 ? -16.375 10.144 7.227 1.00 47.16 81 GLY A N 1
ATOM 634 C CA . GLY A 1 81 ? -16.085 9.824 8.614 1.00 47.16 81 GLY A CA 1
ATOM 635 C C . GLY A 1 81 ? -14.597 9.766 8.939 1.00 47.16 81 GLY A C 1
ATOM 636 O O . GLY A 1 81 ? -13.809 9.044 8.332 1.00 47.16 81 GLY A O 1
ATOM 637 N N . LYS A 1 82 ? -14.270 10.554 9.954 1.00 45.09 82 LYS A N 1
ATOM 638 C CA . LYS A 1 82 ? -13.030 10.635 10.708 1.00 45.09 82 LYS A CA 1
ATOM 639 C C . LYS A 1 82 ? -12.529 9.244 11.124 1.00 45.09 82 LYS A C 1
ATOM 641 O O . LYS A 1 82 ? -12.775 8.783 12.230 1.00 45.09 82 LYS A O 1
ATOM 646 N N . LEU A 1 83 ? -11.815 8.562 10.233 1.00 46.09 83 LEU A N 1
ATOM 647 C CA . LEU A 1 83 ? -10.807 7.596 10.646 1.00 46.09 83 LEU A CA 1
ATOM 648 C C . LEU A 1 83 ? -9.578 8.420 11.013 1.00 46.09 83 LEU A C 1
ATOM 650 O O . LEU A 1 83 ? -8.836 8.884 10.147 1.00 46.09 83 LEU A O 1
ATOM 654 N N . ASP A 1 84 ? -9.443 8.657 12.315 1.00 45.78 84 ASP A N 1
ATOM 655 C CA . ASP A 1 84 ? -8.334 9.347 12.962 1.00 45.78 84 ASP A CA 1
ATOM 656 C C . ASP A 1 84 ? -7.001 8.645 12.660 1.00 45.78 84 ASP A C 1
ATOM 658 O O . ASP A 1 84 ? -6.478 7.864 13.450 1.00 45.78 84 ASP A O 1
ATOM 662 N N . PHE A 1 85 ? -6.420 8.932 11.496 1.00 44.75 85 PHE A N 1
ATOM 663 C CA . PHE A 1 85 ? -5.071 8.492 11.133 1.00 44.75 85 PHE A CA 1
ATOM 664 C C . PHE A 1 85 ? -3.978 9.291 11.876 1.00 44.75 85 PHE A C 1
ATOM 666 O O . PHE A 1 85 ? -2.796 8.997 11.741 1.00 44.75 85 PHE A O 1
ATOM 673 N N . LEU A 1 86 ? -4.367 10.297 12.671 1.00 48.81 86 LEU A N 1
ATOM 674 C CA . LEU A 1 86 ? -3.475 11.164 13.452 1.00 48.81 86 LEU A CA 1
ATOM 675 C C . LEU A 1 86 ? -3.783 11.158 14.957 1.00 48.81 86 LEU A C 1
ATOM 677 O O . LEU A 1 86 ? -3.342 12.053 15.672 1.00 48.81 86 LEU A O 1
ATOM 681 N N . SER A 1 87 ? -4.546 10.184 15.464 1.00 48.97 87 SER A N 1
ATOM 682 C CA . SER A 1 87 ? -4.629 10.015 16.914 1.00 48.97 87 SER A CA 1
ATOM 683 C C . SER A 1 87 ? -3.266 9.529 17.409 1.00 48.97 87 SER A C 1
ATOM 685 O O . SER A 1 87 ? -2.862 8.409 17.111 1.00 48.97 87 SER A O 1
ATOM 687 N N . GLU A 1 88 ? -2.555 10.365 18.170 1.00 54.09 88 GLU A N 1
ATOM 688 C CA . GLU A 1 88 ? -1.348 9.973 18.923 1.00 54.09 88 GLU A CA 1
ATOM 689 C C . GLU A 1 88 ? -1.628 8.800 19.874 1.00 54.09 88 GLU A C 1
ATOM 691 O O . GLU A 1 88 ? -0.717 8.092 20.298 1.00 54.09 88 GLU A O 1
ATOM 696 N N . LYS A 1 89 ? -2.909 8.579 20.187 1.00 54.78 89 LYS A N 1
ATOM 697 C CA . LYS A 1 89 ? -3.378 7.447 20.968 1.00 54.78 89 LYS A CA 1
ATOM 698 C C . LYS A 1 89 ? -3.520 6.228 20.060 1.00 54.78 89 LYS A C 1
ATOM 700 O O . LYS A 1 89 ? -4.249 6.315 19.064 1.00 54.78 89 LYS A O 1
ATOM 705 N N . PRO A 1 90 ? -2.880 5.098 20.399 1.00 56.81 90 PRO A N 1
ATOM 706 C CA . PRO A 1 90 ? -3.020 3.858 19.652 1.00 56.81 90 PRO A CA 1
ATOM 707 C C . PRO A 1 90 ? -4.492 3.488 19.460 1.00 56.81 90 PRO A C 1
ATOM 709 O O . PRO A 1 90 ? -5.335 3.787 20.304 1.00 56.81 90 PRO A O 1
ATOM 712 N N . SER A 1 91 ? -4.816 2.798 18.366 1.00 56.41 91 SER A N 1
ATOM 713 C CA . SER A 1 91 ? -6.207 2.456 18.018 1.00 56.41 91 SER A CA 1
ATOM 714 C C . SER A 1 91 ? -6.987 1.713 19.119 1.00 56.41 91 SER A C 1
ATOM 716 O O . SER A 1 91 ? -8.213 1.766 19.140 1.00 56.41 91 SER A O 1
ATOM 718 N N . TRP A 1 92 ? -6.293 1.066 20.059 1.00 55.47 92 TRP A N 1
ATOM 719 C CA . TRP A 1 92 ? -6.861 0.391 21.230 1.00 55.47 92 TRP A CA 1
ATOM 720 C C . TRP A 1 92 ? -7.219 1.320 22.404 1.00 55.47 92 TRP A C 1
ATOM 722 O O . TRP A 1 92 ? -7.866 0.877 23.349 1.00 55.47 92 TRP A O 1
ATOM 732 N N . GLU A 1 93 ? -6.814 2.587 22.372 1.00 57.47 93 GLU A N 1
ATOM 733 C CA . GLU A 1 93 ? -7.129 3.604 23.384 1.00 57.47 93 GLU A CA 1
ATOM 734 C C . GLU A 1 93 ? -8.267 4.540 22.942 1.00 57.47 93 GLU A C 1
ATOM 736 O O . GLU A 1 93 ? -8.793 5.312 23.742 1.00 57.47 93 GLU A O 1
ATOM 741 N N . ALA A 1 94 ? -8.688 4.437 21.677 1.00 54.34 94 ALA A N 1
ATOM 742 C CA . ALA A 1 94 ? -9.864 5.128 21.152 1.00 54.34 94 ALA A CA 1
ATOM 743 C C . ALA A 1 94 ? -11.185 4.584 21.733 1.00 54.34 94 ALA A C 1
ATOM 745 O O . ALA A 1 94 ? -12.194 5.286 21.717 1.00 54.34 94 ALA A O 1
ATOM 746 N N . TYR A 1 95 ? -11.177 3.355 22.263 1.00 57.47 95 TYR A N 1
ATOM 747 C CA . TYR A 1 95 ? -12.322 2.737 22.924 1.00 57.47 95 TYR A CA 1
ATOM 748 C C . TYR A 1 95 ? -12.090 2.654 24.436 1.00 57.47 95 TYR A C 1
ATOM 750 O O . TYR A 1 95 ? -11.026 2.231 24.897 1.00 57.47 95 TYR A O 1
ATOM 758 N N . GLU A 1 96 ? -13.106 3.011 25.227 1.00 65.81 96 GLU A N 1
ATOM 759 C CA . GLU A 1 96 ? -13.167 2.619 26.636 1.00 65.81 96 GLU A CA 1
ATOM 760 C C . GLU A 1 96 ? -13.350 1.098 26.705 1.00 65.81 96 GLU A C 1
ATOM 762 O O . GLU A 1 96 ? -14.467 0.583 26.695 1.00 65.81 96 GLU A O 1
ATOM 767 N N . ASN A 1 97 ? -12.234 0.367 26.703 1.00 68.94 97 ASN A N 1
ATOM 768 C CA . ASN A 1 97 ? -12.260 -1.087 26.799 1.00 68.94 97 ASN A CA 1
ATOM 769 C C . ASN A 1 97 ? -12.900 -1.533 28.122 1.00 68.94 97 ASN A C 1
ATOM 771 O O . ASN A 1 97 ? -12.694 -0.927 29.181 1.00 68.94 97 ASN A O 1
ATOM 775 N N . GLU A 1 98 ? -13.632 -2.640 28.063 1.00 71.31 98 GLU A N 1
ATOM 776 C CA . GLU A 1 98 ? -14.212 -3.310 29.216 1.00 71.31 98 GLU A CA 1
ATOM 777 C C . GLU A 1 98 ? -13.113 -3.686 30.222 1.00 71.31 98 GLU A C 1
ATOM 779 O O . GLU A 1 98 ? -12.031 -4.160 29.870 1.00 71.31 98 GLU A O 1
ATOM 784 N N . LYS A 1 99 ? -13.401 -3.492 31.513 1.00 76.25 99 LYS A N 1
ATOM 785 C CA . LYS A 1 99 ? -12.467 -3.816 32.607 1.00 76.25 99 LYS A CA 1
ATOM 786 C C . LYS A 1 99 ? -12.360 -5.321 32.868 1.00 76.25 99 LYS A C 1
ATOM 788 O O . LYS A 1 99 ? -11.478 -5.754 33.609 1.00 76.25 99 LYS A O 1
ATOM 793 N N . PHE A 1 100 ? -13.266 -6.105 32.290 1.00 80.69 100 PHE A N 1
ATOM 794 C CA . PHE A 1 100 ? -13.427 -7.528 32.544 1.00 80.69 100 PHE A CA 1
ATOM 795 C C . PHE A 1 100 ? -13.141 -8.333 31.281 1.00 80.69 100 PHE A C 1
ATOM 797 O O . PHE A 1 100 ? -13.445 -7.915 30.167 1.00 80.69 100 PHE A O 1
ATOM 804 N N . CYS A 1 101 ? -12.538 -9.502 31.461 1.00 85.75 101 CYS A N 1
ATOM 805 C CA . CYS A 1 101 ? -12.276 -10.418 30.365 1.00 85.75 101 CYS A CA 1
ATOM 806 C C . CYS A 1 101 ? -13.581 -11.053 29.874 1.00 85.75 101 CYS A C 1
ATOM 808 O O . CYS A 1 101 ? -14.274 -11.698 30.656 1.00 85.75 101 CYS A O 1
ATOM 810 N N . ALA A 1 102 ? -13.872 -10.977 28.576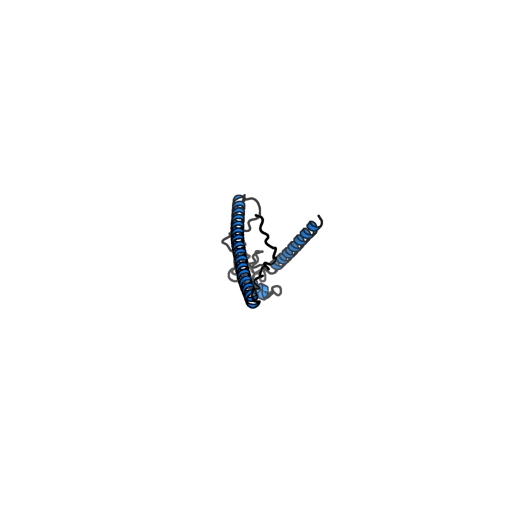 1.00 83.69 102 ALA A N 1
ATOM 811 C CA . ALA A 1 102 ? -15.123 -11.491 28.005 1.00 83.69 102 ALA A CA 1
ATOM 812 C C . ALA A 1 102 ? -15.292 -13.028 28.084 1.00 83.69 102 ALA A C 1
ATOM 814 O O . ALA A 1 102 ? -16.345 -13.546 27.729 1.00 83.69 102 ALA A O 1
ATOM 815 N N . LEU A 1 103 ? -14.260 -13.772 28.503 1.00 82.56 103 LEU A N 1
ATOM 816 C CA . LEU A 1 103 ? -14.309 -15.234 28.650 1.00 82.56 103 LEU A CA 1
ATOM 817 C C . LEU A 1 103 ? -14.470 -15.707 30.097 1.00 82.56 103 LEU A C 1
ATOM 819 O O . LEU A 1 103 ? -14.985 -16.796 30.322 1.00 82.56 103 LEU A O 1
ATOM 823 N N . CYS A 1 104 ? -13.961 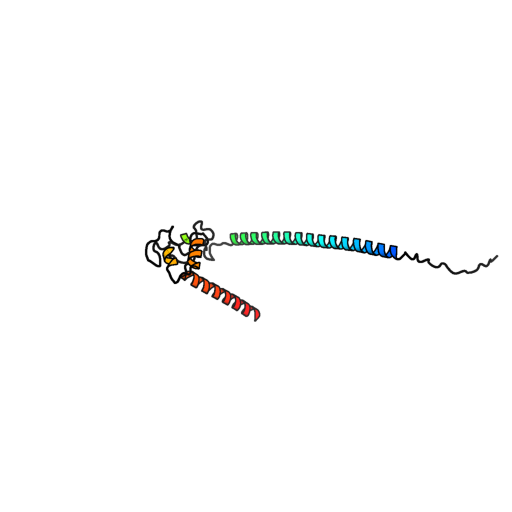-14.952 31.070 1.00 84.56 104 CYS A N 1
ATOM 824 C CA . CYS A 1 104 ? -13.956 -15.373 32.474 1.00 84.56 104 CYS A CA 1
ATOM 825 C C . CYS A 1 104 ? -14.557 -14.339 33.426 1.00 84.56 104 CYS A C 1
ATOM 827 O O . CYS A 1 104 ? -14.596 -14.598 34.626 1.00 84.56 104 CYS A O 1
ATOM 829 N N . GLU A 1 105 ? -14.945 -13.171 32.907 1.00 83.25 105 GLU A N 1
ATOM 830 C CA . GLU A 1 105 ? -15.541 -12.033 33.620 1.00 83.25 105 GLU A CA 1
ATOM 831 C C . GLU A 1 105 ? -14.710 -11.520 34.805 1.00 83.25 105 GLU A C 1
ATOM 833 O O . GLU A 1 105 ? -15.154 -10.699 35.602 1.00 83.25 105 GLU A O 1
ATOM 838 N N . LYS A 1 106 ? -13.454 -11.961 34.915 1.00 83.38 106 LYS A N 1
ATOM 839 C CA . LYS A 1 106 ? -12.507 -11.449 35.901 1.00 83.38 106 LYS A CA 1
ATOM 840 C C . LYS A 1 106 ? -11.867 -10.170 35.382 1.00 83.38 106 LYS A C 1
ATOM 842 O O . LYS A 1 106 ? -11.657 -10.047 34.170 1.00 83.38 106 LYS A O 1
ATOM 847 N N . PRO A 1 107 ? -11.511 -9.238 36.281 1.00 76.69 107 PRO A N 1
ATOM 848 C CA . PRO A 1 107 ? -10.817 -8.036 35.876 1.00 76.69 107 PRO A CA 1
ATOM 849 C C . PRO A 1 107 ? -9.509 -8.416 35.188 1.00 76.69 107 PRO A C 1
ATOM 851 O O . PRO A 1 107 ? -8.764 -9.280 35.663 1.00 76.69 107 PRO A O 1
ATOM 854 N N . ALA A 1 108 ? -9.225 -7.779 34.064 1.00 72.62 108 ALA A N 1
ATOM 855 C CA . ALA A 1 108 ? -7.890 -7.815 33.503 1.00 72.62 108 ALA A CA 1
ATOM 856 C C . ALA A 1 108 ? -7.268 -6.445 33.668 1.00 72.62 108 ALA A C 1
ATOM 858 O O . ALA A 1 108 ? -7.871 -5.420 33.346 1.00 72.62 108 ALA A O 1
ATOM 859 N N . LYS A 1 109 ? -6.033 -6.433 34.149 1.00 66.56 109 LYS A N 1
ATOM 860 C CA . LYS A 1 109 ? -5.225 -5.229 34.060 1.00 66.56 109 LYS A CA 1
ATOM 861 C C . LYS A 1 109 ? -4.894 -4.988 32.590 1.00 66.56 109 LYS A C 1
ATOM 863 O O . LYS A 1 109 ? -4.662 -5.939 31.845 1.00 66.56 109 LYS A O 1
ATOM 868 N N . ARG A 1 110 ? -4.877 -3.716 32.189 1.00 58.84 110 ARG A N 1
ATOM 869 C CA . ARG A 1 110 ? -4.631 -3.286 30.804 1.00 58.84 110 ARG A CA 1
ATOM 870 C C . ARG A 1 110 ? -3.294 -3.818 30.258 1.00 58.84 110 ARG A C 1
ATOM 872 O O . ARG A 1 110 ? -3.222 -4.134 29.081 1.00 58.84 110 ARG A O 1
ATOM 879 N N . ASP A 1 111 ? -2.302 -4.013 31.126 1.00 65.06 111 ASP A N 1
ATOM 880 C CA . ASP A 1 111 ? -0.969 -4.518 30.758 1.00 65.06 111 ASP A CA 1
ATOM 881 C C . ASP A 1 111 ? -0.910 -6.049 30.585 1.00 65.06 111 ASP A C 1
ATOM 883 O O . ASP A 1 111 ? 0.049 -6.588 30.040 1.00 65.06 111 ASP A O 1
ATOM 887 N N . GLU A 1 112 ? -1.933 -6.769 31.053 1.00 70.19 112 GLU A N 1
ATOM 888 C CA . GLU A 1 112 ? -1.997 -8.240 31.038 1.00 70.19 112 GLU A CA 1
ATOM 889 C C . GLU A 1 112 ? -3.078 -8.772 30.075 1.00 70.19 112 GLU A C 1
ATOM 891 O O . GLU A 1 112 ? -3.166 -9.979 29.812 1.00 70.19 112 GLU A O 1
ATOM 896 N N . GLY A 1 113 ? -3.928 -7.874 29.573 1.00 77.19 113 GLY A N 1
ATOM 897 C CA . GLY A 1 113 ? -5.059 -8.164 28.703 1.00 77.19 113 GLY A CA 1
ATOM 898 C C . GLY A 1 113 ? -4.829 -7.717 27.264 1.00 77.19 113 GLY A C 1
ATOM 899 O O . GLY A 1 113 ? -4.175 -6.716 27.001 1.00 77.19 113 GLY A O 1
ATOM 900 N N . PHE A 1 114 ? -5.417 -8.445 26.322 1.00 84.00 114 PHE A N 1
ATOM 901 C CA . PHE A 1 114 ? -5.435 -8.100 24.908 1.00 84.00 114 PHE A CA 1
ATOM 902 C C . PHE A 1 114 ? -6.755 -7.400 24.558 1.00 84.00 114 PHE A C 1
ATOM 904 O O . PHE A 1 114 ? -7.805 -8.058 24.568 1.00 84.00 114 PHE A O 1
ATOM 911 N N . PRO A 1 115 ? -6.737 -6.083 24.278 1.00 83.62 115 PRO A N 1
ATOM 912 C CA . PRO A 1 115 ? -7.916 -5.366 23.814 1.00 83.62 115 PRO A CA 1
ATOM 913 C C . PRO A 1 115 ? -8.193 -5.667 22.338 1.00 83.62 115 PRO A C 1
ATOM 915 O O . PRO A 1 115 ? -7.275 -5.846 21.534 1.00 83.62 115 PRO A O 1
ATOM 918 N N . CYS A 1 116 ? -9.471 -5.709 21.971 1.00 82.44 116 CYS A N 1
ATOM 919 C CA . CYS A 1 116 ? -9.876 -5.749 20.573 1.00 82.44 116 CYS A CA 1
ATOM 920 C C . CYS A 1 116 ? -9.921 -4.327 19.986 1.00 82.44 116 CYS A C 1
ATOM 922 O O . CYS A 1 116 ? -10.397 -3.397 20.622 1.00 82.44 116 CYS A O 1
ATOM 924 N N . ARG A 1 117 ? -9.480 -4.156 18.736 1.00 79.81 117 ARG A N 1
ATOM 925 C CA . ARG A 1 117 ? -9.549 -2.884 17.994 1.00 79.81 117 ARG A CA 1
ATOM 926 C C . ARG A 1 117 ? -10.954 -2.568 17.458 1.00 79.81 117 ARG A C 1
ATOM 928 O O . ARG A 1 117 ? -11.229 -1.434 17.089 1.00 79.81 117 ARG A O 1
ATOM 935 N N . VAL A 1 118 ? -11.823 -3.574 17.352 1.00 78.69 118 VAL A N 1
ATOM 936 C CA . VAL A 1 118 ? -13.138 -3.471 16.684 1.00 78.69 118 VAL A CA 1
ATOM 937 C C . VAL A 1 118 ? -14.296 -3.412 17.683 1.00 78.69 118 VAL A C 1
ATOM 939 O O . VAL A 1 118 ? -15.355 -2.878 17.370 1.00 78.69 118 VAL A O 1
ATOM 942 N N . CYS A 1 119 ? -14.123 -3.967 18.882 1.00 80.88 119 CYS A N 1
ATOM 943 C CA . CYS A 1 119 ? -15.146 -3.983 19.924 1.00 80.88 119 CYS A CA 1
ATOM 944 C C . CYS A 1 119 ? -14.514 -3.681 21.287 1.00 80.88 119 CYS A C 1
ATOM 946 O O . CYS A 1 119 ? -13.321 -3.920 21.448 1.00 80.88 119 CYS A O 1
ATOM 948 N N . PRO A 1 120 ? -15.288 -3.233 22.292 1.00 80.06 120 PRO A N 1
ATOM 949 C CA . PRO A 1 120 ? -14.740 -2.853 23.598 1.00 80.06 120 PRO A CA 1
ATOM 950 C C . PRO A 1 120 ? -14.259 -4.050 24.438 1.00 80.06 120 PRO A C 1
ATOM 952 O O . PRO A 1 120 ? -13.860 -3.879 25.584 1.00 80.06 120 PRO A O 1
ATOM 955 N N . ARG A 1 121 ? -14.300 -5.277 23.906 1.00 84.38 121 ARG A N 1
ATOM 956 C CA . ARG A 1 121 ? -13.975 -6.490 24.659 1.00 84.38 121 ARG A CA 1
ATOM 957 C C . ARG A 1 121 ? -12.480 -6.623 24.893 1.00 84.38 121 ARG A C 1
ATOM 959 O O . ARG A 1 121 ? -11.661 -6.396 23.998 1.00 84.38 121 ARG A O 1
ATOM 966 N N . LEU A 1 122 ? -12.157 -7.139 26.069 1.00 85.19 122 LEU A N 1
ATOM 967 C CA . LEU A 1 122 ? -10.804 -7.447 26.490 1.00 85.19 122 LEU A CA 1
ATOM 968 C C . LEU A 1 122 ? -10.674 -8.943 26.810 1.00 85.19 122 LEU A C 1
ATOM 970 O O . LEU A 1 122 ? -11.623 -9.577 27.277 1.00 85.19 122 LEU A O 1
ATOM 974 N N . PHE A 1 123 ? -9.491 -9.520 26.581 1.00 84.81 123 PHE A N 1
ATOM 975 C CA . PHE A 1 123 ? -9.234 -10.939 26.834 1.00 84.81 123 PHE A CA 1
ATOM 976 C C . PHE A 1 123 ? -7.909 -11.180 27.567 1.00 84.81 123 PHE A C 1
ATOM 978 O O . PHE A 1 123 ? -6.880 -10.638 27.180 1.00 84.81 123 PHE A O 1
ATOM 985 N N . HIS A 1 124 ? -7.882 -12.048 28.585 1.00 84.81 124 HIS A N 1
ATOM 986 C CA . HIS A 1 124 ? -6.607 -12.504 29.159 1.00 84.81 124 HIS A CA 1
ATOM 987 C C . HIS A 1 124 ? -5.878 -13.439 28.197 1.00 84.81 124 HIS A C 1
ATOM 989 O O . HIS A 1 124 ? -6.496 -14.305 27.570 1.00 84.81 124 HIS A O 1
ATOM 995 N N . ARG A 1 125 ? -4.544 -13.381 28.209 1.00 79.81 125 ARG A N 1
ATOM 996 C CA . ARG A 1 125 ? -3.683 -14.316 27.468 1.00 79.81 125 ARG A CA 1
ATOM 997 C C . ARG A 1 125 ? -4.005 -15.789 27.749 1.00 79.81 125 ARG A C 1
ATOM 999 O O . ARG A 1 125 ? -4.137 -16.577 26.818 1.00 79.81 125 ARG A O 1
ATOM 1006 N N . LEU A 1 126 ? -4.176 -16.152 29.023 1.00 79.94 126 LEU A N 1
ATOM 1007 C CA . LEU A 1 126 ? -4.483 -17.529 29.435 1.00 79.94 126 LEU A CA 1
ATOM 1008 C C . LEU A 1 126 ? -5.917 -17.958 29.098 1.00 79.94 126 LEU A C 1
ATOM 1010 O O . LEU A 1 126 ? -6.181 -19.145 28.924 1.00 79.94 126 LEU A O 1
ATOM 1014 N N . CYS A 1 127 ? -6.857 -17.014 29.032 1.00 82.25 127 CYS A N 1
ATOM 1015 C CA . CYS A 1 127 ? -8.232 -17.317 28.648 1.00 82.25 127 CYS A CA 1
ATOM 1016 C C . CYS A 1 127 ? -8.329 -17.567 27.143 1.00 82.25 127 CYS A C 1
ATOM 1018 O O . CYS A 1 127 ? -8.996 -18.517 26.747 1.00 82.25 127 CYS A O 1
ATOM 1020 N N . LEU A 1 128 ? -7.612 -16.789 26.323 1.00 79.25 128 LEU A N 1
ATOM 1021 C CA . LEU A 1 128 ? -7.513 -17.048 24.883 1.00 79.25 128 LEU A CA 1
ATOM 1022 C C . LEU A 1 128 ? -6.869 -18.404 24.598 1.00 79.25 128 LEU A C 1
ATOM 1024 O O . LEU A 1 128 ? -7.405 -19.156 23.797 1.00 79.25 128 LEU A O 1
ATOM 1028 N N . SER A 1 129 ? -5.784 -18.759 25.295 1.00 76.00 129 SER A N 1
ATOM 1029 C CA . SER A 1 129 ? -5.102 -20.042 25.065 1.00 76.00 129 SER A CA 1
ATOM 1030 C C . SER A 1 129 ? -5.935 -21.268 25.462 1.00 76.00 129 SER A C 1
ATOM 1032 O O . SER A 1 129 ? -5.647 -22.373 25.022 1.00 76.00 129 SER A O 1
ATOM 1034 N N . LYS A 1 130 ? -6.923 -21.103 26.350 1.00 74.38 130 LYS A N 1
ATOM 1035 C CA . LYS A 1 130 ? -7.804 -22.189 26.815 1.00 74.38 130 LYS A CA 1
ATOM 1036 C C . LYS A 1 130 ? -9.153 -22.212 26.099 1.00 74.38 130 LYS A C 1
ATOM 1038 O O . LYS A 1 130 ? -9.908 -23.168 26.256 1.00 74.38 130 LYS A O 1
ATOM 1043 N N . CYS A 1 131 ? -9.484 -21.162 25.353 1.00 69.69 131 CYS A N 1
ATOM 1044 C CA . CYS A 1 131 ? -10.731 -21.093 24.618 1.00 69.69 131 CYS A CA 1
ATOM 1045 C C . CYS A 1 131 ? -10.593 -21.939 23.352 1.00 69.69 131 CYS A C 1
ATOM 1047 O O . CYS A 1 131 ? -9.868 -21.562 22.441 1.00 69.69 131 CYS A O 1
ATOM 1049 N N . GLY A 1 132 ? -11.320 -23.056 23.264 1.00 60.97 132 GLY A N 1
ATOM 1050 C CA . GLY A 1 132 ? -11.306 -23.928 22.078 1.00 60.97 132 GLY A CA 1
ATOM 1051 C C . GLY A 1 132 ? -11.773 -23.254 20.777 1.00 60.97 132 GLY A C 1
ATOM 1052 O O . GLY A 1 132 ? -11.644 -23.840 19.708 1.00 60.97 132 GLY A O 1
ATOM 1053 N N . ALA A 1 133 ? -12.306 -22.029 20.858 1.00 55.12 133 ALA A N 1
ATOM 1054 C CA . ALA A 1 133 ? -12.674 -21.197 19.715 1.00 55.12 133 ALA A CA 1
ATOM 1055 C C . ALA A 1 133 ? -11.533 -20.291 19.204 1.00 55.12 133 ALA A C 1
ATOM 1057 O O . ALA A 1 133 ? -11.651 -19.745 18.110 1.00 55.12 133 ALA A O 1
ATOM 1058 N N . CYS A 1 134 ? -10.449 -20.117 19.968 1.00 59.78 134 CYS A N 1
ATOM 1059 C CA . CYS A 1 134 ? -9.268 -19.356 19.559 1.00 59.78 134 CYS A CA 1
ATOM 1060 C C . CYS A 1 134 ? -8.184 -20.336 19.109 1.00 59.78 134 CYS A C 1
ATOM 1062 O O . CYS A 1 134 ? -7.779 -21.216 19.867 1.00 59.78 134 CYS A O 1
ATOM 1064 N N . ARG A 1 135 ? -7.710 -20.204 17.871 1.00 61.72 135 ARG A N 1
ATOM 1065 C CA . ARG A 1 135 ? -6.577 -21.003 17.384 1.00 61.72 135 ARG A CA 1
ATOM 1066 C C . ARG A 1 135 ? -5.293 -20.466 18.024 1.00 61.72 135 ARG A C 1
ATOM 1068 O O . ARG A 1 135 ? -5.210 -19.277 18.319 1.00 61.72 135 ARG A O 1
ATOM 1075 N N . ASP A 1 136 ? -4.247 -21.282 18.155 1.00 67.06 136 ASP A N 1
ATOM 1076 C CA . ASP A 1 136 ? -2.919 -20.810 18.606 1.00 67.06 136 ASP A CA 1
ATOM 1077 C C . ASP A 1 136 ? -2.406 -19.613 17.777 1.00 67.06 136 ASP A C 1
ATOM 1079 O O . ASP A 1 136 ? -1.677 -18.748 18.267 1.00 67.06 136 ASP A O 1
ATOM 1083 N N . ALA A 1 137 ? -2.855 -19.523 16.520 1.00 66.62 137 ALA A N 1
ATOM 1084 C CA . ALA A 1 137 ? -2.635 -18.389 15.631 1.00 66.62 137 ALA A CA 1
ATOM 1085 C C . ALA A 1 137 ? -3.225 -17.066 16.161 1.00 66.62 137 ALA A C 1
ATOM 1087 O O . ALA A 1 137 ? -2.584 -16.023 16.033 1.00 66.62 137 ALA A O 1
ATOM 1088 N N . ASP A 1 138 ? -4.403 -17.096 16.790 1.00 69.62 138 ASP A N 1
ATOM 1089 C CA . ASP A 1 138 ? -5.057 -15.910 17.350 1.00 69.62 138 ASP A CA 1
ATOM 1090 C C . ASP A 1 138 ? -4.300 -15.395 18.574 1.00 69.62 138 ASP A C 1
ATOM 1092 O O . ASP A 1 138 ? -4.147 -14.188 18.742 1.00 69.62 138 ASP A O 1
ATOM 1096 N N . LEU A 1 139 ? -3.761 -16.305 19.393 1.00 75.62 139 LEU A N 1
ATOM 1097 C CA . LEU A 1 139 ? -2.920 -15.957 20.538 1.00 75.62 139 LEU A CA 1
ATOM 1098 C C . LEU A 1 139 ? -1.612 -15.295 20.091 1.00 75.62 139 LEU A C 1
ATOM 1100 O O . LEU A 1 139 ? -1.190 -14.300 20.682 1.00 75.62 139 LEU A O 1
ATOM 1104 N N . LYS A 1 140 ? -0.980 -15.833 19.040 1.00 77.25 140 LYS A N 1
ATOM 1105 C CA . LYS A 1 140 ? 0.243 -15.263 18.465 1.00 77.25 140 LYS A CA 1
ATOM 1106 C C . LYS A 1 140 ? -0.017 -13.877 17.871 1.00 77.25 140 LYS A C 1
ATOM 1108 O O . LYS A 1 140 ? 0.700 -12.933 18.189 1.00 77.25 140 LYS A O 1
ATOM 1113 N N . SER A 1 141 ? -1.089 -13.735 17.093 1.00 75.75 141 SER A N 1
ATOM 1114 C CA . SER A 1 141 ? -1.493 -12.448 16.518 1.00 75.75 141 SER A CA 1
ATOM 1115 C C . SER A 1 141 ? -1.845 -11.415 17.597 1.00 75.75 141 SER A C 1
ATOM 1117 O O . SER A 1 141 ? -1.436 -10.257 17.489 1.00 75.75 141 SER A O 1
ATOM 1119 N N . ALA A 1 142 ? -2.533 -11.828 18.667 1.00 78.12 142 ALA A N 1
ATOM 1120 C CA . ALA A 1 142 ? -2.834 -10.963 19.805 1.00 78.12 142 ALA A CA 1
ATOM 1121 C C . ALA A 1 142 ? -1.554 -10.491 20.506 1.00 78.12 142 ALA A C 1
ATOM 1123 O O . ALA A 1 142 ? -1.393 -9.298 20.750 1.00 78.12 142 ALA A O 1
ATOM 1124 N N . ALA A 1 143 ? -0.614 -11.400 20.771 1.00 78.38 143 ALA A N 1
ATOM 1125 C CA . ALA A 1 143 ? 0.651 -11.061 21.417 1.00 78.38 143 ALA A CA 1
ATOM 1126 C C . ALA A 1 143 ? 1.497 -10.076 20.594 1.00 78.38 143 ALA A C 1
ATOM 1128 O O . ALA A 1 143 ? 2.120 -9.185 21.164 1.00 78.38 143 ALA A O 1
ATOM 1129 N N . GLU A 1 144 ? 1.504 -10.218 19.268 1.00 79.19 144 GLU A N 1
ATOM 1130 C CA . GLU A 1 144 ? 2.286 -9.361 18.370 1.00 79.19 144 GLU A CA 1
ATOM 1131 C C . GLU A 1 144 ? 1.623 -7.998 18.117 1.00 79.19 144 GLU A C 1
ATOM 1133 O O . GLU A 1 144 ? 2.319 -6.999 17.940 1.00 79.19 144 GLU A O 1
ATOM 1138 N N . SER A 1 145 ? 0.285 -7.939 18.077 1.00 77.31 145 SER A N 1
ATOM 1139 C CA . SER A 1 145 ? -0.431 -6.784 17.510 1.00 77.31 145 SER A CA 1
ATOM 1140 C C . SER A 1 145 ? -1.410 -6.084 18.454 1.00 77.31 145 SER A C 1
ATOM 1142 O O . SER A 1 145 ? -1.774 -4.942 18.187 1.00 77.31 145 SER A O 1
ATOM 1144 N N . ALA A 1 146 ? -1.847 -6.699 19.558 1.00 75.62 146 ALA A N 1
ATOM 1145 C CA . ALA A 1 146 ? -2.929 -6.130 20.375 1.00 75.62 146 ALA A CA 1
ATOM 1146 C C . ALA A 1 146 ? -2.555 -4.818 21.076 1.00 75.62 146 ALA A C 1
ATOM 1148 O O . ALA A 1 146 ? -3.404 -3.942 21.208 1.00 75.62 146 ALA A O 1
ATOM 1149 N N . LEU A 1 147 ? -1.292 -4.672 21.487 1.00 72.69 147 LEU A N 1
ATOM 1150 C CA . LEU A 1 147 ? -0.780 -3.460 22.136 1.00 72.69 147 LEU A CA 1
ATOM 1151 C C . LEU A 1 147 ? -0.037 -2.526 21.165 1.00 72.69 147 LEU A C 1
ATOM 1153 O O . LEU A 1 147 ? 0.487 -1.496 21.581 1.00 72.69 147 LEU A O 1
ATOM 1157 N N . THR A 1 148 ? 0.007 -2.842 19.868 1.00 72.56 148 THR A N 1
ATOM 1158 C CA . THR A 1 148 ? 0.649 -1.986 18.858 1.00 72.56 148 THR A CA 1
ATOM 1159 C C . THR A 1 148 ? -0.373 -1.088 18.162 1.00 72.56 148 THR A C 1
ATOM 1161 O O . THR A 1 148 ? -1.582 -1.301 18.250 1.00 72.56 148 THR A O 1
ATOM 1164 N N . ASN A 1 149 ? 0.097 -0.080 17.421 1.00 67.50 149 ASN A N 1
ATOM 1165 C CA . ASN A 1 149 ? -0.780 0.823 16.664 1.00 67.50 149 ASN A CA 1
ATOM 1166 C C . ASN A 1 149 ? -1.635 0.092 15.614 1.00 67.50 149 ASN A C 1
ATOM 1168 O O . ASN A 1 149 ? -2.740 0.543 15.300 1.00 67.50 149 ASN A O 1
ATOM 1172 N N . ALA A 1 150 ? -1.154 -1.050 15.108 1.00 70.38 150 ALA A N 1
ATOM 1173 C CA . ALA A 1 150 ? -1.908 -1.906 14.198 1.00 70.38 150 ALA A CA 1
ATOM 1174 C C . ALA A 1 150 ? -3.164 -2.497 14.867 1.00 70.38 150 ALA A C 1
ATOM 1176 O O . ALA A 1 150 ? -4.196 -2.634 14.204 1.00 70.38 150 ALA A O 1
ATOM 1177 N N . GLY A 1 151 ? -3.108 -2.762 16.176 1.00 78.12 151 GLY A N 1
ATOM 1178 C CA . GLY A 1 151 ? -4.183 -3.365 16.956 1.00 78.12 151 GLY A CA 1
ATOM 1179 C C . GLY A 1 151 ? -4.468 -4.820 16.567 1.00 78.12 151 GLY A C 1
ATOM 1180 O O . GLY A 1 151 ? -4.047 -5.317 15.523 1.00 78.12 151 GLY A O 1
ATOM 1181 N N . TRP A 1 152 ? -5.223 -5.517 17.410 1.00 84.56 152 TRP A N 1
ATOM 1182 C CA . TRP A 1 152 ? -5.661 -6.894 17.171 1.00 84.56 152 TRP A CA 1
ATOM 1183 C C . TRP A 1 152 ? -7.186 -6.974 17.136 1.00 84.56 152 TRP A C 1
ATOM 1185 O O . TRP A 1 152 ? -7.870 -6.231 17.834 1.00 84.56 152 TRP A O 1
ATOM 1195 N N . SER A 1 153 ? -7.735 -7.872 16.319 1.00 82.69 153 SER A N 1
ATOM 1196 C CA . SER A 1 153 ? -9.176 -8.143 16.268 1.00 82.69 153 SER A CA 1
ATOM 1197 C C . SER A 1 153 ? -9.463 -9.487 16.925 1.00 82.69 153 SER A C 1
ATOM 1199 O O . SER A 1 153 ? -8.829 -10.485 16.593 1.00 82.69 153 SER A O 1
ATOM 1201 N N . CYS A 1 154 ? -10.422 -9.526 17.852 1.00 81.50 154 CYS A N 1
ATOM 1202 C CA . CYS A 1 154 ? -10.791 -10.769 18.523 1.00 81.50 154 CYS A CA 1
ATOM 1203 C C . CYS A 1 154 ? -11.427 -11.767 17.547 1.00 81.50 154 CYS A C 1
ATOM 1205 O O . CYS A 1 154 ? -11.968 -11.374 16.516 1.00 81.50 154 CYS A O 1
ATOM 1207 N N . TYR A 1 155 ? -11.429 -13.055 17.900 1.00 76.31 155 TYR A N 1
ATOM 1208 C CA . TYR A 1 155 ? -11.957 -14.137 17.056 1.00 76.31 155 TYR A CA 1
ATOM 1209 C C . TYR A 1 155 ? -13.384 -13.879 16.530 1.00 76.31 155 TYR A C 1
ATOM 1211 O O . TYR A 1 155 ? -13.706 -14.239 15.400 1.00 76.31 155 TYR A O 1
ATOM 1219 N N . ASN A 1 156 ? -14.224 -13.197 17.316 1.00 76.75 156 ASN A N 1
ATOM 1220 C CA . ASN A 1 156 ? -15.590 -12.853 16.922 1.00 76.75 156 ASN A CA 1
ATOM 1221 C C . ASN A 1 156 ? -15.653 -11.698 15.903 1.00 76.75 156 ASN A C 1
ATOM 1223 O O . ASN A 1 156 ? -16.563 -11.628 15.086 1.00 76.75 156 ASN A O 1
ATOM 1227 N N . CYS A 1 157 ? -14.689 -10.777 15.946 1.00 76.81 157 CYS A N 1
ATOM 1228 C CA . CYS A 1 157 ? -14.586 -9.673 14.991 1.00 76.81 157 CYS A CA 1
ATOM 1229 C C . CYS A 1 157 ? -13.829 -10.086 13.722 1.00 76.81 157 CYS A C 1
ATOM 1231 O O . CYS A 1 157 ? -14.135 -9.595 12.638 1.00 76.81 157 CYS A O 1
ATOM 1233 N N . THR A 1 158 ? -12.874 -11.010 13.832 1.00 72.94 158 THR A N 1
ATOM 1234 C CA . THR A 1 158 ? -12.109 -11.534 12.694 1.00 72.94 158 THR A CA 1
ATOM 1235 C C . THR A 1 158 ? -13.005 -12.277 11.702 1.00 72.94 158 THR A C 1
ATOM 1237 O O . THR A 1 158 ? -12.856 -12.087 10.496 1.00 72.94 158 THR A O 1
ATOM 1240 N N . SER A 1 159 ? -13.979 -13.060 12.176 1.00 61.91 159 SER A N 1
ATOM 1241 C CA . SER A 1 159 ? -14.958 -13.724 11.302 1.00 61.91 159 SER A CA 1
ATOM 1242 C C . SER A 1 159 ? -15.850 -12.721 10.559 1.00 61.91 159 SER A C 1
ATOM 1244 O O . SER A 1 159 ? -16.068 -12.868 9.359 1.00 61.91 159 SER A O 1
ATOM 1246 N N . ALA A 1 160 ? -16.293 -11.654 11.229 1.00 58.34 160 ALA A N 1
ATOM 1247 C CA . ALA A 1 160 ? -17.078 -10.589 10.605 1.00 58.34 160 ALA A CA 1
ATOM 1248 C C . ALA A 1 160 ? -16.278 -9.810 9.542 1.00 58.34 160 ALA A C 1
ATOM 1250 O O . ALA A 1 160 ? -16.797 -9.537 8.461 1.00 58.34 160 ALA A O 1
ATOM 1251 N N . LEU A 1 161 ? -15.004 -9.500 9.811 1.00 57.53 161 LEU A N 1
ATOM 1252 C CA . LEU A 1 161 ? -14.109 -8.841 8.848 1.00 57.53 161 LEU A CA 1
ATOM 1253 C C . LEU A 1 161 ? -13.777 -9.724 7.636 1.00 57.53 161 LEU A C 1
ATOM 1255 O O . LEU A 1 161 ? -13.599 -9.223 6.526 1.00 57.53 161 LEU A O 1
ATOM 1259 N N . ALA A 1 162 ? -13.675 -11.040 7.831 1.00 59.03 162 ALA A N 1
ATOM 1260 C CA . ALA A 1 162 ? -13.464 -11.973 6.729 1.00 59.03 162 ALA A CA 1
ATOM 1261 C C . ALA A 1 162 ? -14.688 -12.023 5.799 1.00 59.03 162 ALA A C 1
ATOM 1263 O O . ALA A 1 162 ? -14.530 -12.006 4.579 1.00 59.03 162 ALA A O 1
ATOM 1264 N N . LEU A 1 163 ? -15.901 -12.018 6.362 1.00 51.53 163 LEU A N 1
ATOM 1265 C CA . LEU A 1 163 ? -17.143 -12.013 5.584 1.00 51.53 163 LEU A CA 1
ATOM 1266 C C . LEU A 1 163 ? -17.322 -10.721 4.776 1.00 51.53 163 LEU A C 1
ATOM 1268 O O . LEU A 1 163 ? -17.694 -10.789 3.605 1.00 51.53 163 LEU A O 1
ATOM 1272 N N . THR A 1 164 ? -16.999 -9.558 5.348 1.00 51.00 164 THR A N 1
ATOM 1273 C CA . THR A 1 164 ? -17.090 -8.282 4.617 1.00 51.00 164 THR A CA 1
ATOM 1274 C C . THR A 1 164 ? -16.062 -8.174 3.494 1.00 51.00 164 THR A C 1
ATOM 1276 O O . THR A 1 164 ? -16.412 -7.695 2.417 1.00 51.00 164 THR A O 1
ATOM 1279 N N . ARG A 1 165 ? -14.835 -8.687 3.675 1.00 54.59 165 ARG A N 1
ATOM 1280 C CA . ARG A 1 165 ? -13.851 -8.766 2.578 1.00 54.59 165 ARG A CA 1
ATOM 1281 C C . ARG A 1 165 ? -14.349 -9.623 1.416 1.00 54.59 165 ARG A C 1
ATOM 1283 O O . ARG A 1 165 ? -14.227 -9.206 0.270 1.00 54.59 165 ARG A O 1
ATOM 1290 N N . VAL A 1 166 ? -14.932 -10.791 1.693 1.00 55.84 166 VAL A N 1
ATOM 1291 C CA . VAL A 1 166 ? -15.476 -11.661 0.635 1.00 55.84 166 VAL A CA 1
ATOM 1292 C C . VAL A 1 166 ? -16.645 -10.983 -0.083 1.00 55.84 166 VAL A C 1
ATOM 1294 O O . VAL A 1 166 ? -16.696 -10.999 -1.309 1.00 55.84 166 VAL A O 1
ATOM 1297 N N . GLN A 1 167 ? -17.552 -10.327 0.647 1.00 49.00 167 GLN A N 1
ATOM 1298 C CA . GLN A 1 167 ? -18.660 -9.591 0.027 1.00 49.00 167 GLN A CA 1
ATOM 1299 C C . GLN A 1 167 ? -18.185 -8.424 -0.852 1.00 49.00 167 GLN A C 1
ATOM 1301 O O . GLN A 1 167 ? -18.766 -8.209 -1.914 1.00 49.00 167 GLN A O 1
ATOM 1306 N N . GLN A 1 168 ? -17.131 -7.701 -0.457 1.00 52.53 168 GLN A N 1
ATOM 1307 C CA . GLN A 1 168 ? -16.559 -6.621 -1.271 1.00 52.53 168 GLN A CA 1
ATOM 1308 C C . GLN A 1 168 ? -15.966 -7.139 -2.587 1.00 52.53 168 GLN A C 1
ATOM 1310 O O . GLN A 1 168 ? -16.288 -6.596 -3.642 1.00 52.53 168 GLN A O 1
ATOM 1315 N N . VAL A 1 169 ? -15.192 -8.230 -2.550 1.00 58.81 169 VAL A N 1
ATOM 1316 C CA . VAL A 1 169 ? -14.620 -8.843 -3.766 1.00 58.81 169 VAL A CA 1
ATOM 1317 C C . VAL A 1 169 ? -15.727 -9.306 -4.720 1.00 58.81 169 VAL A C 1
ATOM 1319 O O . VAL A 1 169 ? -15.680 -9.014 -5.912 1.00 58.81 169 VAL A O 1
ATOM 1322 N N . VAL A 1 170 ? -16.781 -9.941 -4.196 1.00 59.50 170 VAL A N 1
ATOM 1323 C CA . VAL A 1 170 ? -17.927 -10.384 -5.013 1.00 59.50 170 VAL A CA 1
ATOM 1324 C C . VAL A 1 170 ? -18.665 -9.198 -5.647 1.00 59.50 170 VAL A C 1
ATOM 1326 O O . VAL A 1 170 ? -19.139 -9.291 -6.779 1.00 59.50 170 VAL A O 1
ATOM 1329 N N . GLN A 1 171 ? -18.775 -8.063 -4.953 1.00 52.97 171 GLN A N 1
ATOM 1330 C CA . GLN A 1 171 ? -19.386 -6.866 -5.534 1.00 52.97 171 GLN A CA 1
ATOM 1331 C C . GLN A 1 171 ? -18.531 -6.278 -6.661 1.00 52.97 171 GLN A C 1
ATOM 1333 O O . GLN A 1 171 ? -19.078 -5.969 -7.719 1.00 52.97 171 GLN A O 1
ATOM 1338 N N . GLU A 1 172 ? -17.213 -6.176 -6.486 1.00 58.03 172 GLU A N 1
ATOM 1339 C CA . GLU A 1 172 ? -16.296 -5.676 -7.521 1.00 58.03 172 GLU A CA 1
ATOM 1340 C C . GLU A 1 172 ? -16.315 -6.540 -8.790 1.00 58.03 172 GLU A C 1
ATOM 1342 O O . GLU A 1 172 ? -16.387 -6.005 -9.902 1.00 58.03 172 GLU A O 1
ATOM 1347 N N . GLU A 1 173 ? -16.346 -7.866 -8.640 1.00 58.94 173 GLU A N 1
ATOM 1348 C CA . GLU A 1 173 ? -16.479 -8.793 -9.769 1.00 58.94 173 GLU A CA 1
ATOM 1349 C C . GLU A 1 173 ? -17.819 -8.614 -10.498 1.00 58.94 173 GLU A C 1
ATOM 1351 O O . GLU A 1 173 ? -17.855 -8.532 -11.730 1.00 58.94 173 GLU A O 1
ATOM 1356 N N . ASN A 1 174 ? -18.919 -8.447 -9.760 1.00 57.97 174 ASN A N 1
ATOM 1357 C CA . ASN A 1 174 ? -20.235 -8.195 -10.351 1.00 57.97 174 ASN A CA 1
ATOM 1358 C C . ASN A 1 174 ? -20.298 -6.847 -11.098 1.00 57.97 174 ASN A C 1
ATOM 1360 O O . ASN A 1 174 ? -20.874 -6.770 -12.188 1.00 57.97 174 ASN A O 1
ATOM 1364 N N . PHE A 1 175 ? -19.661 -5.791 -10.580 1.00 59.31 175 PHE A N 1
ATOM 1365 C CA . PHE A 1 175 ? -19.544 -4.509 -11.290 1.00 59.31 175 PHE A CA 1
ATOM 1366 C C . PHE A 1 175 ? -18.677 -4.615 -12.555 1.00 59.31 175 PHE A C 1
ATOM 1368 O O . PHE A 1 175 ? -18.984 -3.972 -13.565 1.00 59.31 175 PHE A O 1
ATOM 1375 N N . ALA A 1 176 ? -17.623 -5.436 -12.540 1.00 59.28 176 ALA A N 1
ATOM 1376 C CA . ALA A 1 176 ? -16.778 -5.678 -13.708 1.00 59.28 176 ALA A CA 1
ATOM 1377 C C . ALA A 1 176 ? -17.510 -6.463 -14.813 1.00 59.28 176 ALA A C 1
ATOM 1379 O O . ALA A 1 176 ? -17.324 -6.172 -15.997 1.00 59.28 176 ALA A O 1
ATOM 1380 N N . VAL A 1 177 ? -18.375 -7.415 -14.447 1.00 58.88 177 VAL A N 1
ATOM 1381 C CA . VAL A 1 177 ? -19.215 -8.163 -15.400 1.00 58.88 177 VAL A CA 1
ATOM 1382 C C . VAL A 1 177 ? -20.266 -7.254 -16.045 1.00 58.88 177 VAL A C 1
ATOM 1384 O O . VAL A 1 177 ? -20.429 -7.284 -17.264 1.00 58.88 177 VAL A O 1
ATOM 1387 N N . LEU A 1 178 ? -20.918 -6.381 -15.270 1.00 56.28 178 LEU A N 1
ATOM 1388 C CA . LEU A 1 178 ? -21.925 -5.446 -15.790 1.00 56.28 178 LEU A CA 1
ATOM 1389 C C . LEU A 1 178 ? -21.340 -4.388 -16.742 1.00 56.28 178 LEU A C 1
ATOM 1391 O O . LEU A 1 178 ? -22.018 -3.966 -17.677 1.00 56.28 178 LEU A O 1
ATOM 1395 N N . LYS A 1 179 ? -20.077 -3.982 -16.557 1.00 57.00 179 LYS A N 1
ATOM 1396 C CA . LYS A 1 179 ? -19.388 -3.063 -17.483 1.00 57.00 179 LYS A CA 1
ATOM 1397 C C . LYS A 1 179 ? -18.981 -3.705 -18.812 1.00 57.00 179 LYS A C 1
ATOM 1399 O O . LYS A 1 179 ? -18.761 -2.970 -19.763 1.00 57.00 179 LYS A O 1
ATOM 1404 N N . LYS A 1 180 ? -18.881 -5.036 -18.896 1.00 58.34 180 LYS A N 1
ATOM 1405 C CA . LYS A 1 180 ? -18.551 -5.754 -20.145 1.00 58.34 180 LYS A CA 1
ATOM 1406 C C . LYS A 1 180 ? -19.766 -6.021 -21.042 1.00 58.34 180 LYS A C 1
ATOM 1408 O O . LYS A 1 180 ? -19.594 -6.531 -22.142 1.00 58.34 180 LYS A O 1
ATOM 1413 N N . GLN A 1 181 ? -20.976 -5.721 -20.565 1.00 53.16 181 GLN A N 1
ATOM 1414 C CA . GLN A 1 181 ? -22.232 -5.923 -21.299 1.00 53.16 181 GLN A CA 1
ATOM 1415 C C . GLN A 1 181 ? -22.838 -4.619 -21.856 1.00 53.16 181 GLN A C 1
ATOM 1417 O O . GLN A 1 181 ? -23.943 -4.649 -22.396 1.00 53.16 181 GLN A O 1
ATOM 1422 N N . LYS A 1 182 ? -22.137 -3.486 -21.731 1.00 45.56 182 LYS A N 1
ATOM 1423 C CA . LYS A 1 182 ? -22.438 -2.223 -22.421 1.00 45.56 182 LYS A CA 1
ATOM 1424 C C . LYS A 1 182 ? -21.331 -1.917 -23.415 1.00 45.56 182 LYS A C 1
ATOM 1426 O O . LYS A 1 182 ? -21.661 -1.297 -24.445 1.00 45.56 182 LYS A O 1
#

InterPro domains:
  IPR002219 Protein kinase C-like, phorbol ester/diacylglycerol-binding domain [PS50081] (87-134)
  IPR011011 Zinc finger, FYVE/PHD-type [SSF57903] (91-161)
  IPR013083 Zinc finger, RING/FYVE/PHD-type [G3DSA:3.30.40.10] (86-174)
  IPR019786 Zinc finger, PHD-type, conserved site [PS01359] (101-157)
  IPR019787 Zinc finger, PHD-finger [PS50016] (98-160)
  IPR031946 KIAA1045, RING finger [PF16744] (97-159)

Organism: NCBI:txid259542

Radius of gyration: 40.42 Å; chains: 1; bounding box: 71×46×133 Å

Foldseek 3Di:
DDDDDDDDDDDDPPPPPDPPVVVVVVVVVVVVVVVVVVVVVVVVVVVVVVVVVVVVVVVVVVVVVVVVVVVVVPPPPDDDDDPPPPPPDALQVVDCADQAAPQPRHGDDPVQWQAASPDSHIHGLVSLVPPPLHDVVLSVQSVVARPHSNHHHDSVVVVVVVVVVVVVVVVVVVVVVVVVVD

pLDDT: mean 72.35, std 16.79, range [42.91, 98.06]

Sequence (182 aa):
MGNQSSSEPGEEEGATIMPKSTIAKLRVMTKFTHDHRLRVDERAELYQAIAELKENRRRLSEDLDAEKAAKLNSRSISDVGKLDFLSEKPSWEAYENEKFCALCEKPAKRDEGFPCRVCPRLFHRLCLSKCGACRDADLKSAAESALTNAGWSCYNCTSALALTRVQQVVQEENFAVLKKQK